Protein AF-A0A972XMT8-F1 (afdb_monomer_lite)

Secondary structure (DSSP, 8-state):
--SGGGTGGGSS---------------PPP----------HHHHHHTT-PPPP-------------------GGG------SS--EEEEE-S--TT----TT---EEEE-HHHHHHHHHHHHHHHHHHHHHHHHHHHHHHHHTT-S-HHHHHHHHHHHHHHHHHHHHHHHHHHTTT---

Structure (mmCIF, N/CA/C/O backbone):
data_AF-A0A972XMT8-F1
#
_entry.id   AF-A0A972XMT8-F1
#
loop_
_atom_site.group_PDB
_atom_site.id
_atom_site.type_symbol
_atom_site.label_atom_id
_atom_site.label_alt_id
_atom_site.label_comp_id
_atom_site.label_asym_id
_atom_site.label_entity_id
_atom_site.label_seq_id
_atom_site.pdbx_PDB_ins_code
_atom_site.Cartn_x
_atom_site.Cartn_y
_atom_site.Cartn_z
_atom_site.occupancy
_atom_site.B_iso_or_equiv
_atom_site.auth_seq_id
_atom_site.auth_comp_id
_atom_site.auth_asym_id
_atom_site.auth_atom_id
_atom_site.pdbx_PDB_model_num
ATOM 1 N N . MET A 1 1 ? -13.188 -39.244 -56.262 1.00 49.91 1 MET A N 1
ATOM 2 C CA . MET A 1 1 ? -12.591 -39.719 -57.527 1.00 49.91 1 MET A CA 1
ATOM 3 C C . MET A 1 1 ? -13.525 -39.393 -58.699 1.00 49.91 1 MET A C 1
ATOM 5 O O . MET A 1 1 ? -14.511 -40.076 -58.923 1.00 49.91 1 MET A O 1
ATOM 9 N N . ASN A 1 2 ? -13.209 -38.304 -59.402 1.00 45.72 2 ASN A N 1
ATOM 10 C CA . ASN A 1 2 ? -13.234 -38.198 -60.868 1.00 45.72 2 ASN A CA 1
ATOM 11 C C . ASN A 1 2 ? -14.572 -38.279 -61.634 1.00 45.72 2 ASN A C 1
ATOM 13 O O . ASN A 1 2 ? -14.682 -39.051 -62.585 1.00 45.72 2 ASN A O 1
ATOM 17 N N . LYS A 1 3 ? -15.550 -37.405 -61.338 1.00 53.16 3 LYS A N 1
ATOM 18 C CA . LYS A 1 3 ? -16.638 -37.140 -62.313 1.00 53.16 3 LYS A CA 1
ATOM 19 C C . LYS A 1 3 ? -17.132 -35.692 -62.414 1.00 53.16 3 LYS A C 1
ATOM 21 O O . LYS A 1 3 ? -17.530 -35.281 -63.497 1.00 53.16 3 LYS A O 1
ATOM 26 N N . HIS A 1 4 ? -17.001 -34.878 -61.366 1.00 48.94 4 HIS A N 1
ATOM 27 C CA . HIS A 1 4 ? -17.422 -33.466 -61.413 1.00 48.94 4 HIS A CA 1
ATOM 28 C C . HIS A 1 4 ? -16.415 -32.524 -62.095 1.00 48.94 4 HIS A C 1
ATOM 30 O O . HIS A 1 4 ? -16.780 -31.427 -62.506 1.00 48.94 4 HIS A O 1
ATOM 36 N N . ILE A 1 5 ? -15.180 -32.985 -62.329 1.00 55.53 5 ILE A N 1
ATOM 37 C CA . ILE A 1 5 ? -14.140 -32.212 -63.029 1.00 55.53 5 ILE A CA 1
ATOM 38 C C . ILE A 1 5 ? -14.416 -32.059 -64.538 1.00 55.53 5 ILE A C 1
ATOM 40 O O . ILE A 1 5 ? -13.838 -31.196 -65.184 1.00 55.53 5 ILE A O 1
ATOM 44 N N . LYS A 1 6 ? -15.346 -32.849 -65.098 1.00 52.38 6 LYS A N 1
ATOM 45 C CA . LYS A 1 6 ? -15.793 -32.728 -66.497 1.00 52.38 6 LYS A CA 1
ATOM 46 C C . LYS A 1 6 ? -16.987 -31.780 -66.687 1.00 52.38 6 LYS A C 1
ATOM 48 O O . LYS A 1 6 ? -17.315 -31.464 -67.821 1.00 52.38 6 LYS A O 1
ATOM 53 N N . ILE A 1 7 ? -17.617 -31.309 -65.606 1.00 57.00 7 ILE A N 1
ATOM 54 C CA . ILE A 1 7 ? -18.831 -30.469 -65.670 1.00 57.00 7 ILE A CA 1
ATOM 55 C C . ILE A 1 7 ? -18.489 -28.971 -65.595 1.00 57.00 7 ILE A C 1
ATOM 57 O O . ILE A 1 7 ? -19.180 -28.152 -66.187 1.00 57.00 7 ILE A O 1
ATOM 61 N N . ILE A 1 8 ? -17.359 -28.608 -64.983 1.00 56.25 8 ILE A N 1
ATOM 62 C CA . ILE A 1 8 ? -16.856 -27.220 -64.958 1.00 56.25 8 ILE A CA 1
ATOM 63 C C . ILE A 1 8 ? -16.224 -26.812 -66.310 1.00 56.25 8 ILE A C 1
ATOM 65 O O . ILE A 1 8 ? -16.099 -25.632 -66.616 1.00 56.25 8 ILE A O 1
ATOM 69 N N . VAL A 1 9 ? -15.913 -27.786 -67.173 1.00 50.12 9 VAL A N 1
ATOM 70 C CA . VAL A 1 9 ? -15.325 -27.583 -68.513 1.00 50.12 9 VAL A CA 1
ATOM 71 C C . VAL A 1 9 ? -16.390 -27.313 -69.596 1.00 50.12 9 VAL A C 1
ATOM 73 O O . VAL A 1 9 ? -16.053 -27.025 -70.739 1.00 50.12 9 VAL A O 1
ATOM 76 N N . TRP A 1 10 ? -17.684 -27.329 -69.256 1.00 48.50 10 TRP A N 1
ATOM 77 C CA . TRP A 1 10 ? -18.779 -27.181 -70.230 1.00 48.50 10 TRP A CA 1
ATOM 78 C C . TRP A 1 10 ? -19.745 -26.022 -69.920 1.00 48.50 10 TRP A C 1
ATOM 80 O O . TRP A 1 10 ? -20.877 -26.018 -70.389 1.00 48.50 10 TRP A O 1
ATOM 90 N N . GLY A 1 11 ? -19.307 -25.045 -69.115 1.00 47.72 11 GLY A N 1
ATOM 91 C CA . GLY A 1 11 ? -20.140 -23.924 -68.652 1.00 47.72 11 GLY A CA 1
ATOM 92 C C . GLY A 1 11 ? -19.621 -22.521 -68.979 1.00 47.72 11 GLY A C 1
ATOM 93 O O . GLY A 1 11 ? -20.213 -21.553 -68.519 1.00 47.72 11 GLY A O 1
ATOM 94 N N . LEU A 1 12 ? -18.528 -22.383 -69.739 1.00 44.94 12 LEU A N 1
ATOM 95 C CA . LEU A 1 12 ? -17.894 -21.076 -69.981 1.00 44.94 12 LEU A CA 1
ATOM 96 C C . LEU A 1 12 ? -17.809 -20.681 -71.463 1.00 44.94 12 LEU A C 1
ATOM 98 O O . LEU A 1 12 ? -16.918 -19.942 -71.874 1.00 44.94 12 LEU A O 1
ATOM 102 N N . ILE A 1 13 ? -18.734 -21.185 -72.274 1.00 47.81 13 ILE A N 1
ATOM 103 C CA . ILE A 1 13 ? -18.952 -20.754 -73.656 1.00 47.81 13 ILE A CA 1
ATOM 104 C C . ILE A 1 13 ? -20.439 -20.427 -73.764 1.00 47.81 13 ILE A C 1
ATOM 106 O O . ILE A 1 13 ? -21.258 -21.220 -73.314 1.00 47.81 13 ILE A O 1
ATOM 110 N N . ILE A 1 14 ? -20.746 -19.287 -74.391 1.00 42.56 14 ILE A N 1
ATOM 111 C CA . ILE A 1 14 ? -22.061 -18.637 -74.569 1.00 42.56 14 ILE A CA 1
ATOM 112 C C . ILE A 1 14 ? -22.276 -17.494 -73.561 1.00 42.56 14 ILE A C 1
ATOM 114 O O . ILE A 1 14 ? -22.935 -17.645 -72.541 1.00 42.56 14 ILE A O 1
ATOM 118 N N . LEU A 1 15 ? -21.728 -16.314 -73.875 1.00 43.19 15 LEU A N 1
ATOM 119 C CA . LEU A 1 15 ? -22.523 -15.159 -74.330 1.00 43.19 15 LEU A CA 1
ATOM 120 C C . LEU A 1 15 ? -21.612 -13.945 -74.531 1.00 43.19 15 LEU A C 1
ATOM 122 O O . LEU A 1 15 ? -21.286 -13.202 -73.609 1.00 43.19 15 LEU A O 1
ATOM 126 N N . ALA A 1 16 ? -21.231 -13.748 -75.790 1.00 40.00 16 ALA A N 1
ATOM 127 C CA . ALA A 1 16 ? -20.871 -12.441 -76.297 1.00 40.00 16 ALA A CA 1
ATOM 128 C C . ALA A 1 16 ? -22.150 -11.593 -76.381 1.00 40.00 16 ALA A C 1
ATOM 130 O O . ALA A 1 16 ? -23.085 -11.970 -77.085 1.00 40.00 16 ALA A O 1
ATOM 131 N N . SER A 1 17 ? -22.179 -10.446 -75.706 1.00 39.38 17 SER A N 1
ATOM 132 C CA . SER A 1 17 ? -23.034 -9.333 -76.112 1.00 39.38 17 SER A CA 1
ATOM 133 C C . SER A 1 17 ? -22.256 -8.035 -75.959 1.00 39.38 17 SER A C 1
ATOM 135 O O . SER A 1 17 ? -21.682 -7.737 -74.915 1.00 39.38 17 SER A O 1
ATOM 137 N N . CYS A 1 18 ? -22.162 -7.342 -77.082 1.00 40.72 18 CYS A N 1
ATOM 138 C CA . CYS A 1 18 ? -21.352 -6.169 -77.332 1.00 40.72 18 CYS A CA 1
ATOM 139 C C . CYS A 1 18 ? -22.072 -4.932 -76.783 1.00 40.72 18 CYS A C 1
ATOM 141 O O . CYS A 1 18 ? -23.233 -4.725 -77.123 1.00 40.72 18 CYS A O 1
ATOM 143 N N . ASP A 1 19 ? -21.379 -4.093 -76.014 1.00 31.34 19 ASP A N 1
ATOM 144 C CA . ASP A 1 19 ? -21.777 -2.699 -75.827 1.00 31.34 19 ASP A CA 1
ATOM 145 C C . ASP A 1 19 ? -20.607 -1.794 -76.219 1.00 31.34 19 ASP A C 1
ATOM 147 O O . ASP A 1 19 ? -19.434 -2.075 -75.955 1.00 31.34 19 ASP A O 1
ATOM 151 N N . SER A 1 20 ? -20.932 -0.768 -76.993 1.00 34.88 20 SER A N 1
ATOM 152 C CA . SER A 1 20 ? -20.004 -0.038 -77.845 1.00 34.88 20 SER A CA 1
ATOM 153 C C . SER A 1 20 ? -19.702 1.335 -77.262 1.00 34.88 20 SER A C 1
ATOM 155 O O . SER A 1 20 ? -20.623 2.121 -77.077 1.00 34.88 20 SER A O 1
ATOM 157 N N . LYS A 1 21 ? -18.402 1.650 -77.135 1.00 33.28 21 LYS A N 1
ATOM 158 C CA . LYS A 1 21 ? -17.712 2.919 -77.492 1.00 33.28 21 LYS A CA 1
ATOM 159 C C . LYS A 1 21 ? -16.656 3.329 -76.455 1.00 33.28 21 LYS A C 1
ATOM 161 O O . LYS A 1 21 ? -16.979 3.890 -75.419 1.00 33.28 21 LYS A O 1
ATOM 166 N N . LYS A 1 22 ? -15.381 3.168 -76.831 1.00 29.83 22 LYS A N 1
ATOM 167 C CA . LYS A 1 22 ? -14.422 4.231 -77.231 1.00 29.83 22 LYS A CA 1
ATOM 168 C C . LYS A 1 22 ? -12.992 3.771 -76.885 1.00 29.83 22 LYS A C 1
ATOM 170 O O . LYS A 1 22 ? -12.645 3.617 -75.723 1.00 29.83 22 LYS A O 1
ATOM 175 N N . LYS A 1 23 ? -12.196 3.504 -77.927 1.00 31.78 23 LYS A N 1
ATOM 176 C CA . LYS A 1 23 ? -10.772 3.137 -77.869 1.00 31.78 23 LYS A CA 1
ATOM 177 C C . LYS A 1 23 ? -9.909 4.398 -77.852 1.00 31.78 23 LYS A C 1
ATOM 179 O O . LYS A 1 23 ? -10.077 5.233 -78.735 1.00 31.78 23 LYS A O 1
ATOM 184 N N . GLU A 1 24 ? -8.929 4.431 -76.9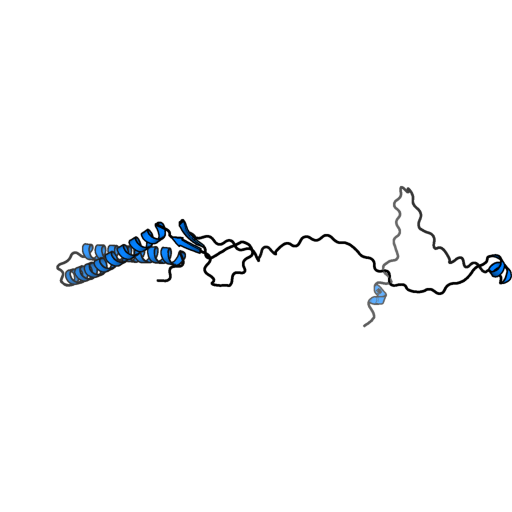58 1.00 31.69 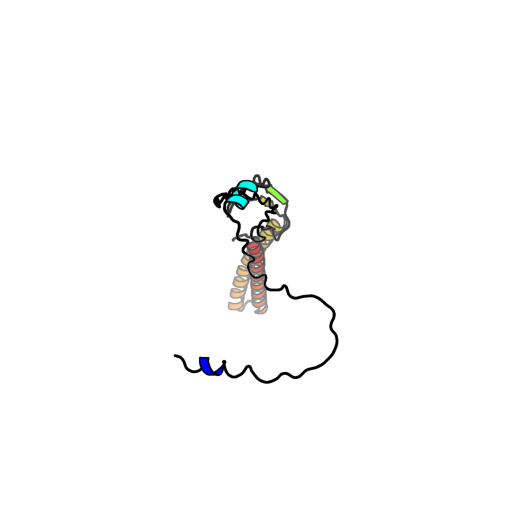24 GLU A N 1
ATOM 185 C CA . GLU A 1 24 ? -7.614 5.035 -77.182 1.00 31.69 24 GLU A CA 1
ATOM 186 C C . GLU A 1 24 ? -6.543 4.048 -76.674 1.00 31.69 24 GLU A C 1
ATOM 188 O O . GLU A 1 24 ? -6.789 3.283 -75.746 1.00 31.69 24 GLU A O 1
ATOM 193 N N . SER A 1 25 ? -5.433 4.011 -77.418 1.00 35.59 25 SER A N 1
ATOM 194 C CA . SER A 1 25 ? -4.208 3.179 -77.398 1.00 35.59 25 SER A CA 1
ATOM 195 C C . SER A 1 25 ? -3.789 2.533 -76.056 1.00 35.59 25 SER A C 1
ATOM 197 O O . SER A 1 25 ? -3.994 3.120 -75.006 1.00 35.59 25 SER A O 1
ATOM 199 N N . ILE A 1 26 ? -3.105 1.380 -75.988 1.00 32.44 26 ILE A N 1
ATOM 200 C CA . ILE A 1 26 ? -1.748 1.100 -76.508 1.00 32.44 26 ILE A CA 1
ATOM 201 C C . ILE A 1 26 ? -1.526 -0.428 -76.628 1.00 32.44 26 ILE A C 1
ATOM 203 O O . ILE A 1 26 ? -2.069 -1.226 -75.869 1.00 32.44 26 ILE A O 1
ATOM 207 N N . ASN A 1 27 ? -0.714 -0.782 -77.625 1.00 35.62 27 ASN A N 1
ATOM 208 C CA . ASN A 1 27 ? -0.305 -2.094 -78.129 1.00 35.62 27 ASN A CA 1
ATOM 209 C C . ASN A 1 27 ? 0.046 -3.181 -77.095 1.00 35.62 27 ASN A C 1
ATOM 211 O O . ASN A 1 27 ? 0.838 -2.969 -76.180 1.00 35.62 27 ASN A O 1
ATOM 215 N N . GLN A 1 28 ? -0.450 -4.394 -77.363 1.00 36.38 28 GLN A N 1
ATOM 216 C CA . GLN A 1 28 ? 0.100 -5.647 -76.845 1.00 36.38 28 GLN A CA 1
ATOM 217 C C . GLN A 1 28 ? 1.532 -5.861 -77.376 1.00 36.38 28 GLN A C 1
ATOM 219 O O . GLN A 1 28 ? 1.769 -5.620 -78.565 1.00 36.38 28 GLN A O 1
ATOM 224 N N . PRO A 1 29 ? 2.476 -6.362 -76.560 1.00 37.56 29 PRO A N 1
ATOM 225 C CA . PRO A 1 29 ? 3.753 -6.836 -77.068 1.00 37.56 29 PRO A CA 1
ATOM 226 C C . PRO A 1 29 ? 3.521 -8.111 -77.885 1.00 37.56 29 PRO A C 1
ATOM 228 O O . PRO A 1 29 ? 3.026 -9.124 -77.386 1.00 37.56 29 PRO A O 1
ATOM 231 N N . ALA A 1 30 ? 3.858 -8.025 -79.169 1.00 38.88 30 ALA A N 1
ATOM 232 C CA . ALA A 1 30 ? 3.909 -9.155 -80.074 1.00 38.88 30 ALA A CA 1
ATOM 233 C C . ALA A 1 30 ? 4.916 -10.194 -79.561 1.00 38.88 30 ALA A C 1
ATOM 235 O O . ALA A 1 30 ? 6.006 -9.859 -79.103 1.00 38.88 30 ALA A O 1
ATOM 236 N N . SER A 1 31 ? 4.532 -11.462 -79.672 1.00 46.00 31 SER A N 1
ATOM 237 C CA . SER A 1 31 ? 5.414 -12.612 -79.518 1.00 46.00 31 SER A CA 1
ATOM 238 C C . SER A 1 31 ? 6.599 -12.478 -80.479 1.00 46.00 31 SER A C 1
ATOM 240 O O . SER A 1 31 ? 6.446 -12.621 -81.693 1.00 46.00 31 SER A O 1
ATOM 242 N N . THR A 1 32 ? 7.782 -12.173 -79.946 1.00 47.03 32 THR A N 1
ATOM 243 C CA . THR A 1 32 ? 9.031 -12.228 -80.705 1.00 47.03 32 THR A CA 1
ATOM 244 C C . THR A 1 32 ? 9.389 -13.698 -80.887 1.00 47.03 32 THR A C 1
ATOM 246 O O . THR A 1 32 ? 9.933 -14.335 -79.986 1.00 47.03 32 THR A O 1
ATOM 249 N N . ALA A 1 33 ? 9.042 -14.258 -82.045 1.00 53.72 33 ALA A N 1
ATOM 250 C CA . ALA A 1 33 ? 9.632 -15.504 -82.510 1.00 53.72 33 ALA A CA 1
ATOM 251 C C . ALA A 1 33 ? 11.160 -15.354 -82.477 1.00 53.72 33 ALA A C 1
ATOM 253 O O . ALA A 1 33 ? 11.689 -14.349 -82.954 1.00 53.72 33 ALA A O 1
ATOM 254 N N . ALA A 1 34 ? 11.856 -16.325 -81.886 1.00 53.44 34 ALA A N 1
ATOM 255 C CA . ALA A 1 34 ? 13.309 -16.329 -81.808 1.00 53.44 34 ALA A CA 1
ATOM 256 C C . ALA A 1 34 ? 13.908 -16.198 -83.221 1.00 53.44 34 ALA A C 1
ATOM 258 O O . ALA A 1 34 ? 13.827 -17.116 -84.037 1.00 53.44 34 ALA A O 1
ATOM 259 N N . GLN A 1 35 ? 14.469 -15.029 -83.529 1.00 64.50 35 GLN A N 1
ATOM 260 C CA . GLN A 1 35 ? 15.217 -14.791 -84.758 1.00 64.50 35 GLN A CA 1
ATOM 261 C C . GLN A 1 35 ? 16.619 -15.376 -84.583 1.00 64.50 35 GLN A C 1
ATOM 263 O O . GLN A 1 35 ? 17.542 -14.698 -84.139 1.00 64.50 35 GLN A O 1
ATOM 268 N N . GLU A 1 36 ? 16.779 -16.657 -84.905 1.00 67.19 36 GLU A N 1
ATOM 269 C CA . GLU A 1 36 ? 18.098 -17.284 -84.973 1.00 67.19 36 GLU A CA 1
ATOM 270 C C . GLU A 1 36 ? 18.819 -16.859 -86.260 1.00 67.19 36 GLU A C 1
ATOM 272 O O . GLU A 1 36 ? 18.401 -17.182 -87.374 1.00 67.19 36 GLU A O 1
ATOM 277 N N . ILE A 1 37 ? 19.926 -16.132 -86.109 1.00 75.50 37 ILE A N 1
ATOM 278 C CA . ILE A 1 37 ? 20.792 -15.720 -87.217 1.00 75.50 37 ILE A CA 1
ATOM 279 C C . ILE A 1 37 ? 21.818 -16.832 -87.465 1.00 75.50 37 ILE A C 1
ATOM 281 O O . ILE A 1 37 ? 22.648 -17.127 -86.606 1.00 75.50 37 ILE A O 1
ATOM 285 N N . LYS A 1 38 ? 21.780 -17.452 -88.651 1.00 73.69 38 LYS A N 1
ATOM 286 C CA . LYS A 1 38 ? 22.749 -18.479 -89.068 1.00 73.69 38 LYS A CA 1
ATOM 287 C C . LYS A 1 38 ? 23.900 -17.829 -89.836 1.00 73.69 38 LYS A C 1
ATOM 289 O O . LYS A 1 38 ? 23.685 -17.256 -90.898 1.00 73.69 38 LYS A O 1
ATOM 294 N N . LEU A 1 39 ? 25.115 -17.936 -89.302 1.00 73.75 39 LEU A N 1
ATOM 295 C CA . LEU A 1 39 ? 26.346 -17.429 -89.917 1.00 73.75 39 LEU A CA 1
ATOM 296 C C . LEU A 1 39 ? 27.164 -18.585 -90.504 1.00 73.75 39 LEU A C 1
ATOM 298 O O . LEU A 1 39 ? 27.248 -19.659 -89.906 1.00 73.75 39 LEU A O 1
ATOM 302 N N . THR A 1 40 ? 27.791 -18.361 -91.660 1.00 77.44 40 THR A N 1
ATOM 303 C CA . THR A 1 40 ? 28.764 -19.305 -92.242 1.00 77.44 40 THR A CA 1
ATOM 304 C C . THR A 1 40 ? 30.135 -19.172 -91.566 1.00 77.44 40 THR A C 1
ATOM 306 O O . THR A 1 40 ? 30.443 -18.142 -90.961 1.00 77.44 40 THR A O 1
ATOM 309 N N . ALA A 1 41 ? 30.973 -20.215 -91.639 1.00 70.69 41 ALA A N 1
ATOM 310 C CA . ALA A 1 41 ? 32.263 -20.263 -90.936 1.00 70.69 41 ALA A CA 1
ATOM 311 C C . ALA A 1 41 ? 33.194 -19.087 -91.300 1.00 70.69 41 ALA A C 1
ATOM 313 O O . ALA A 1 41 ? 33.828 -18.507 -90.420 1.00 70.69 41 ALA A O 1
ATOM 314 N N . GLU A 1 42 ? 33.193 -18.672 -92.569 1.00 70.62 42 GLU A N 1
ATOM 315 C CA . GLU A 1 42 ? 33.978 -17.535 -93.067 1.00 70.62 42 GLU A CA 1
ATOM 316 C C . GLU A 1 42 ? 33.460 -16.189 -92.536 1.00 70.62 42 GLU A C 1
ATOM 318 O O . GLU A 1 42 ? 34.241 -15.309 -92.180 1.00 70.62 42 GLU A O 1
ATOM 323 N N . GLN A 1 43 ? 32.138 -16.037 -92.400 1.00 70.88 43 GLN A N 1
ATOM 324 C CA . GLN A 1 43 ? 31.525 -14.834 -91.826 1.00 70.88 43 GLN A CA 1
ATOM 325 C C . GLN A 1 43 ? 31.796 -14.718 -90.323 1.00 70.88 43 GLN A C 1
ATOM 327 O O . GLN A 1 43 ? 32.040 -13.619 -89.832 1.00 70.88 43 GLN A O 1
ATOM 332 N N . LYS A 1 44 ? 31.815 -15.843 -89.596 1.00 75.62 44 LYS A N 1
ATOM 333 C CA . LYS A 1 44 ? 32.186 -15.876 -88.173 1.00 75.62 44 LYS A CA 1
ATOM 334 C C . LYS A 1 44 ? 33.648 -15.466 -87.961 1.00 75.62 44 LYS A C 1
ATOM 336 O O . LYS A 1 44 ? 33.935 -14.718 -87.027 1.00 75.62 44 LYS A O 1
ATOM 341 N N . GLN A 1 45 ? 34.549 -15.934 -88.828 1.00 72.25 45 GLN A N 1
ATOM 342 C CA . GLN A 1 45 ? 35.979 -15.635 -88.745 1.00 72.25 45 GLN A CA 1
ATOM 343 C C . GLN A 1 45 ? 36.290 -14.181 -89.127 1.00 72.25 45 GLN A C 1
ATOM 345 O O . GLN A 1 45 ? 37.009 -13.510 -88.393 1.00 72.25 45 GLN A O 1
ATOM 350 N N . ASN A 1 46 ? 35.692 -13.661 -90.205 1.00 76.31 46 ASN A N 1
ATOM 351 C CA . ASN A 1 46 ? 35.871 -12.264 -90.622 1.00 76.31 46 ASN A CA 1
ATOM 352 C C . ASN A 1 46 ? 35.263 -11.258 -89.631 1.00 76.31 46 ASN A C 1
ATOM 354 O O . ASN A 1 46 ? 35.776 -10.152 -89.489 1.00 76.31 46 ASN A O 1
ATOM 358 N N . ALA A 1 47 ? 34.189 -11.638 -88.930 1.00 75.94 47 ALA A N 1
ATOM 359 C CA . ALA A 1 47 ? 33.554 -10.802 -87.912 1.00 75.94 47 ALA A CA 1
ATOM 360 C C . ALA A 1 47 ? 34.209 -10.910 -86.518 1.00 75.94 47 ALA A C 1
ATOM 362 O O . ALA A 1 47 ? 33.778 -10.215 -85.600 1.00 75.94 47 ALA A O 1
ATOM 363 N N . GLY A 1 48 ? 35.220 -11.773 -86.333 1.00 76.81 48 GLY A N 1
ATOM 364 C CA . GLY A 1 48 ? 35.955 -11.905 -85.067 1.00 76.81 48 GLY A CA 1
ATOM 365 C C . GLY A 1 48 ? 35.108 -12.389 -83.883 1.00 76.81 48 GLY A C 1
ATOM 366 O O . GLY A 1 48 ? 35.387 -12.032 -82.739 1.00 76.81 48 GLY A O 1
ATOM 367 N N . ILE A 1 49 ? 34.051 -13.168 -84.137 1.00 76.75 49 ILE A N 1
ATOM 368 C CA . ILE A 1 49 ? 33.088 -13.567 -83.102 1.00 76.75 49 ILE A CA 1
ATOM 369 C C . ILE A 1 49 ? 33.651 -14.731 -82.280 1.00 76.75 49 ILE A C 1
ATOM 371 O O . ILE A 1 49 ? 33.639 -15.889 -82.714 1.00 76.75 49 ILE A O 1
ATOM 375 N N . ASN A 1 50 ? 34.079 -14.417 -81.059 1.00 77.19 50 ASN A N 1
ATOM 376 C CA . ASN A 1 50 ? 34.499 -15.388 -80.055 1.00 77.19 50 ASN A CA 1
ATOM 377 C C . ASN A 1 50 ? 33.339 -15.698 -79.101 1.00 77.19 50 ASN A C 1
ATOM 379 O O . ASN A 1 50 ? 32.670 -14.793 -78.607 1.00 77.19 50 ASN A O 1
ATOM 383 N N . LEU A 1 51 ? 33.098 -16.985 -78.852 1.00 78.50 51 LEU A N 1
ATOM 384 C CA . LEU A 1 51 ? 32.112 -17.448 -77.877 1.00 78.50 51 LEU A CA 1
ATOM 385 C C . LEU A 1 51 ? 32.823 -17.630 -76.534 1.00 78.50 51 LEU A C 1
ATOM 387 O O . LEU A 1 51 ? 33.829 -18.333 -76.472 1.00 78.50 51 LEU A O 1
ATOM 391 N N . GLY A 1 52 ? 32.314 -16.987 -75.486 1.00 79.44 52 GLY A N 1
ATOM 392 C CA . GLY A 1 52 ? 32.711 -17.257 -74.104 1.00 79.44 52 GLY A CA 1
ATOM 393 C C . GLY A 1 52 ? 31.737 -18.236 -73.451 1.00 79.44 52 GLY A C 1
ATOM 394 O O . GLY A 1 52 ? 30.553 -18.248 -73.790 1.00 79.44 52 GLY A O 1
ATOM 395 N N . GLU A 1 53 ? 32.224 -19.058 -72.524 1.00 82.44 53 GLU A N 1
ATOM 396 C CA . GLU A 1 53 ? 31.356 -19.884 -71.681 1.00 82.44 53 GLU A CA 1
ATOM 397 C C . GLU A 1 53 ? 30.633 -19.012 -70.644 1.00 82.44 53 GLU A C 1
ATOM 399 O O . GLU A 1 53 ? 31.160 -17.998 -70.182 1.00 82.44 53 GLU A O 1
ATOM 404 N N . ILE A 1 54 ? 29.404 -19.390 -70.286 1.00 81.00 54 ILE A N 1
ATOM 405 C CA . ILE A 1 54 ? 28.627 -18.690 -69.259 1.00 81.00 54 ILE A CA 1
ATOM 406 C C . ILE A 1 54 ? 29.225 -19.059 -67.901 1.00 81.00 54 ILE A C 1
ATOM 408 O O . ILE A 1 54 ? 29.045 -20.180 -67.429 1.00 81.00 54 ILE A O 1
ATOM 412 N N . ILE A 1 55 ? 29.931 -18.118 -67.275 1.00 81.50 55 ILE A N 1
ATOM 413 C CA . ILE A 1 55 ? 30.538 -18.309 -65.955 1.00 81.50 55 ILE A CA 1
ATOM 414 C C . ILE A 1 55 ? 29.695 -17.566 -64.921 1.00 81.50 55 ILE A C 1
ATOM 416 O O . ILE A 1 55 ? 29.468 -16.360 -65.027 1.00 81.50 55 ILE A O 1
ATOM 420 N N . GLN A 1 56 ? 29.219 -18.298 -63.916 1.00 78.62 56 GLN A N 1
ATOM 421 C CA . GLN A 1 56 ? 28.476 -17.733 -62.798 1.00 78.62 56 GLN A CA 1
ATOM 422 C C . GLN A 1 56 ? 29.471 -17.112 -61.809 1.00 78.62 56 GLN A C 1
ATOM 424 O O . GLN A 1 56 ? 30.309 -17.811 -61.244 1.00 78.62 56 GLN A O 1
ATOM 429 N N . HIS A 1 57 ? 29.395 -15.796 -61.624 1.00 81.12 57 HIS A N 1
ATOM 430 C CA . HIS A 1 57 ? 30.218 -15.072 -60.658 1.00 81.12 57 HIS A CA 1
ATOM 431 C C . HIS A 1 57 ? 29.390 -14.707 -59.429 1.00 81.12 57 HIS A C 1
ATOM 433 O O . HIS A 1 57 ? 28.284 -14.180 -59.553 1.00 81.12 57 HIS A O 1
ATOM 439 N N . GLU A 1 58 ? 29.936 -14.953 -58.240 1.00 73.44 58 GLU A N 1
ATOM 440 C CA . GLU A 1 58 ? 29.371 -14.409 -57.009 1.00 73.44 58 GLU A CA 1
ATOM 441 C C . GLU A 1 58 ? 29.658 -12.906 -56.954 1.00 73.44 58 GLU A C 1
ATOM 443 O O . GLU A 1 58 ? 30.795 -12.470 -56.772 1.00 73.44 58 GLU A O 1
ATOM 448 N N . MET A 1 59 ? 28.615 -12.105 -57.155 1.00 74.31 59 MET A N 1
ATOM 449 C CA . MET A 1 59 ? 28.654 -10.666 -56.936 1.00 74.31 59 MET A CA 1
ATOM 450 C C . MET A 1 59 ? 28.096 -10.391 -55.542 1.00 74.31 59 MET A C 1
ATOM 452 O O . MET A 1 59 ? 26.922 -10.634 -55.278 1.00 74.31 59 MET A O 1
ATOM 456 N N . GLY A 1 60 ? 28.942 -9.902 -54.637 1.00 70.25 60 GLY A N 1
ATOM 457 C CA . GLY A 1 60 ? 28.487 -9.414 -53.341 1.00 70.25 60 GLY A CA 1
ATOM 458 C C . GLY A 1 60 ? 27.784 -8.071 -53.516 1.00 70.25 60 GLY A C 1
ATOM 459 O O . GLY A 1 60 ? 28.445 -7.057 -53.726 1.00 70.25 60 GLY A O 1
ATOM 460 N N . GLU A 1 61 ? 26.456 -8.052 -53.448 1.00 73.06 61 GLU A N 1
ATOM 461 C CA . GLU A 1 61 ? 25.682 -6.812 -53.397 1.00 73.06 61 GLU A CA 1
ATOM 462 C C . GLU A 1 61 ? 25.574 -6.363 -51.931 1.00 73.06 61 GLU A C 1
ATOM 464 O O . GLU A 1 61 ? 24.831 -6.934 -51.132 1.00 73.06 61 GLU A O 1
ATOM 469 N N . GLU A 1 62 ? 26.380 -5.375 -51.535 1.00 73.88 62 GLU A N 1
ATOM 470 C CA . GLU A 1 62 ? 26.338 -4.822 -50.179 1.00 73.88 62 GLU A CA 1
ATOM 471 C C . GLU A 1 62 ? 25.191 -3.803 -50.072 1.00 73.88 62 GLU A C 1
ATOM 473 O O . GLU A 1 62 ? 25.336 -2.626 -50.406 1.00 73.88 62 GLU A O 1
ATOM 478 N N . VAL A 1 63 ? 24.027 -4.253 -49.599 1.00 79.56 63 VAL A N 1
ATOM 479 C CA . VAL A 1 63 ? 22.877 -3.374 -49.346 1.00 79.56 63 VAL A CA 1
ATOM 480 C C . VAL A 1 63 ? 23.007 -2.751 -47.956 1.00 79.56 63 VAL A C 1
ATOM 482 O O . VAL A 1 63 ? 22.825 -3.411 -46.933 1.00 79.56 63 VAL A O 1
ATOM 485 N N . LYS A 1 64 ? 23.320 -1.453 -47.907 1.00 81.62 64 LYS A N 1
ATOM 486 C CA . LYS A 1 64 ? 23.414 -0.694 -46.652 1.00 81.62 64 LYS A CA 1
ATOM 487 C C . LYS A 1 64 ? 22.026 -0.258 -46.188 1.00 81.62 64 LYS A C 1
ATOM 489 O O . LYS A 1 64 ? 21.417 0.621 -46.791 1.00 81.62 64 LYS A O 1
ATOM 494 N N . CYS A 1 65 ? 21.560 -0.834 -45.084 1.00 83.31 65 CYS A N 1
ATOM 495 C CA . CYS A 1 65 ? 20.296 -0.471 -44.445 1.00 83.31 65 CYS A CA 1
ATOM 496 C C . CYS A 1 65 ? 20.553 0.296 -43.142 1.00 83.31 65 CYS A C 1
ATOM 498 O O . CYS A 1 65 ? 21.308 -0.162 -42.286 1.00 83.31 65 CYS A O 1
ATOM 500 N N . ALA A 1 66 ? 19.890 1.440 -42.966 1.00 85.06 66 ALA A N 1
ATOM 501 C CA . ALA A 1 66 ? 19.808 2.111 -41.672 1.00 85.06 66 ALA A CA 1
ATOM 502 C C . ALA A 1 66 ? 18.614 1.546 -40.888 1.00 85.06 66 ALA A C 1
ATOM 504 O O . ALA A 1 66 ? 17.504 1.482 -41.414 1.00 85.06 66 ALA A O 1
ATOM 505 N N . GLY A 1 67 ? 18.838 1.137 -39.640 1.00 84.25 67 GLY A N 1
ATOM 506 C CA . GLY A 1 67 ? 17.798 0.651 -38.734 1.00 84.25 67 GLY A CA 1
ATOM 507 C C . GLY A 1 67 ? 17.823 1.415 -37.415 1.00 84.25 67 GLY A C 1
ATOM 508 O O . GLY A 1 67 ? 18.883 1.857 -36.973 1.00 84.25 67 GLY A O 1
ATOM 509 N N . LEU A 1 68 ? 16.657 1.568 -36.789 1.00 83.94 68 LEU A N 1
ATOM 510 C CA . LEU A 1 68 ? 16.526 2.123 -35.446 1.00 83.94 68 LEU A CA 1
ATOM 511 C C . LEU A 1 68 ? 16.280 0.972 -34.469 1.00 83.94 68 LEU A C 1
ATOM 513 O O . LEU A 1 68 ? 15.378 0.161 -34.675 1.00 83.94 68 LEU A O 1
ATOM 517 N N . VAL A 1 69 ? 17.103 0.886 -33.427 1.00 79.00 69 VAL A N 1
ATOM 518 C CA . VAL A 1 69 ? 16.901 -0.069 -32.335 1.00 79.00 69 VAL A CA 1
ATOM 519 C C . VAL A 1 69 ? 16.004 0.608 -31.314 1.00 79.00 69 VAL A C 1
ATOM 521 O O . VAL A 1 69 ? 16.435 1.555 -30.660 1.00 79.00 69 VAL A O 1
ATOM 524 N N . ASP A 1 70 ? 14.770 0.131 -31.197 1.00 76.12 70 ASP A N 1
ATOM 525 C CA . ASP A 1 70 ? 13.865 0.542 -30.129 1.00 76.12 70 ASP A CA 1
ATOM 526 C C . ASP A 1 70 ? 13.669 -0.605 -29.139 1.00 76.12 70 ASP A C 1
ATOM 528 O O . ASP A 1 70 ? 13.687 -1.788 -29.499 1.00 76.12 70 ASP A O 1
ATOM 532 N N . VAL A 1 71 ? 13.516 -0.252 -27.870 1.00 73.31 71 VAL A N 1
ATOM 533 C CA . VAL A 1 71 ? 13.252 -1.216 -26.808 1.00 73.31 71 VAL A CA 1
ATOM 534 C C . VAL A 1 71 ? 11.745 -1.479 -26.797 1.00 73.31 71 VAL A C 1
ATOM 536 O O . VAL A 1 71 ? 10.971 -0.524 -26.749 1.00 73.31 71 VAL A O 1
ATOM 539 N N . PRO A 1 72 ? 11.282 -2.744 -26.805 1.00 73.88 72 PRO A N 1
ATOM 540 C CA . PRO A 1 72 ? 9.858 -3.028 -26.706 1.00 73.88 72 PRO A CA 1
ATOM 541 C C . PRO A 1 72 ? 9.250 -2.331 -25.475 1.00 73.88 72 PRO A C 1
ATOM 543 O O . PRO A 1 72 ? 9.839 -2.397 -24.393 1.00 73.88 72 PRO A O 1
ATOM 546 N N . PRO A 1 73 ? 8.056 -1.721 -25.576 1.00 67.75 73 PRO A N 1
ATOM 547 C CA . PRO A 1 73 ? 7.451 -0.944 -24.486 1.00 67.75 73 PRO A CA 1
ATOM 548 C C . PRO A 1 73 ? 7.225 -1.754 -23.198 1.00 67.75 73 PRO A C 1
ATOM 550 O O . PRO A 1 73 ? 7.123 -1.190 -22.115 1.00 67.75 73 PRO A O 1
ATOM 553 N N . VAL A 1 74 ? 7.210 -3.088 -23.292 1.00 66.00 74 VAL A N 1
ATOM 554 C CA . VAL A 1 74 ? 7.094 -4.017 -22.153 1.00 66.00 74 VAL A CA 1
ATOM 555 C C . VAL A 1 74 ? 8.342 -4.012 -21.255 1.00 66.00 74 VAL A C 1
ATOM 557 O O . VAL A 1 74 ? 8.286 -4.454 -20.112 1.00 66.00 74 VAL A O 1
ATOM 560 N N . SER A 1 75 ? 9.483 -3.521 -21.742 1.00 69.00 75 SER A N 1
ATOM 561 C CA . SER A 1 75 ? 10.745 -3.496 -20.991 1.00 69.00 75 SER A CA 1
ATOM 562 C C . SER A 1 75 ? 10.989 -2.185 -20.232 1.00 69.00 75 SER A C 1
ATOM 564 O O . SER A 1 75 ? 12.064 -2.013 -19.659 1.00 69.00 75 SER A O 1
ATOM 566 N N . VAL A 1 76 ? 10.006 -1.276 -20.190 1.00 71.12 76 VAL A N 1
ATOM 567 C CA . VAL A 1 76 ? 10.060 -0.027 -19.415 1.00 71.12 76 VAL A CA 1
ATOM 568 C C . VAL A 1 76 ? 9.033 -0.083 -18.284 1.00 71.12 76 VAL A C 1
ATOM 570 O O . VAL A 1 76 ? 7.847 -0.294 -18.519 1.00 71.12 76 VAL A O 1
ATOM 573 N N . ALA A 1 77 ? 9.483 0.135 -17.048 1.00 71.75 77 ALA A N 1
ATOM 574 C CA . ALA A 1 77 ? 8.623 0.235 -15.872 1.00 71.75 77 ALA A CA 1
ATOM 575 C C . ALA A 1 77 ? 8.943 1.521 -15.104 1.00 71.75 77 ALA A C 1
ATOM 577 O O . ALA A 1 77 ? 10.109 1.827 -14.859 1.00 71.75 77 ALA A O 1
ATOM 578 N N . SER A 1 78 ? 7.904 2.263 -14.718 1.00 76.44 78 SER A N 1
ATOM 579 C CA . SER A 1 78 ? 8.024 3.428 -13.840 1.00 76.44 78 SER A CA 1
ATOM 580 C C . SER A 1 78 ? 7.605 3.030 -12.430 1.00 76.44 78 SER A C 1
ATOM 582 O O . SER A 1 78 ? 6.531 2.459 -12.243 1.00 76.44 78 SER A O 1
ATOM 584 N N . VAL A 1 79 ? 8.464 3.292 -11.447 1.00 79.25 79 VAL A N 1
ATOM 585 C CA . VAL A 1 79 ? 8.215 2.960 -10.040 1.00 79.25 79 VAL A CA 1
ATOM 586 C C . VAL A 1 79 ? 7.864 4.246 -9.304 1.00 79.25 79 VAL A C 1
ATOM 588 O O . VAL A 1 79 ? 8.674 5.168 -9.242 1.00 79.25 79 VAL A O 1
ATOM 591 N N . SER A 1 80 ? 6.664 4.299 -8.734 1.00 80.00 80 SER A N 1
ATOM 592 C CA . SER A 1 80 ? 6.177 5.425 -7.936 1.00 80.00 80 SER A CA 1
ATOM 593 C C . SER A 1 80 ? 5.620 4.933 -6.608 1.00 80.00 80 SER A C 1
ATOM 595 O O . SER A 1 80 ? 5.005 3.869 -6.551 1.00 80.00 80 SER A O 1
ATOM 597 N N . LEU A 1 81 ? 5.792 5.727 -5.555 1.00 81.00 81 LEU A N 1
ATOM 598 C CA . LEU A 1 81 ? 5.142 5.475 -4.274 1.00 81.00 81 LEU A CA 1
ATOM 599 C C . LEU A 1 81 ? 3.767 6.159 -4.214 1.00 81.00 81 LEU A C 1
ATOM 601 O O . LEU A 1 81 ? 3.612 7.244 -4.776 1.00 81.00 81 LEU A O 1
ATOM 605 N N . PRO A 1 82 ? 2.791 5.578 -3.491 1.00 83.06 82 PRO A N 1
ATOM 606 C CA . PRO A 1 82 ? 1.480 6.194 -3.280 1.00 83.06 82 PRO A CA 1
ATOM 607 C C . PRO A 1 82 ? 1.512 7.376 -2.295 1.00 83.06 82 PRO A C 1
ATOM 609 O O . PRO A 1 82 ? 0.505 8.058 -2.130 1.00 83.06 82 PRO A O 1
ATOM 612 N N . ILE A 1 83 ? 2.647 7.614 -1.627 1.00 84.19 83 ILE A N 1
ATOM 613 C CA . ILE A 1 83 ? 2.830 8.667 -0.623 1.00 84.19 83 ILE A CA 1
ATOM 614 C C . ILE A 1 83 ? 3.984 9.595 -0.996 1.00 84.19 83 ILE A C 1
ATOM 616 O O . ILE A 1 83 ? 4.973 9.172 -1.600 1.00 84.19 83 ILE A O 1
ATOM 620 N N . ALA A 1 84 ? 3.873 10.860 -0.592 1.00 84.38 84 ALA A N 1
ATOM 621 C CA . ALA A 1 84 ? 4.948 11.829 -0.737 1.00 84.38 84 ALA A CA 1
ATOM 622 C C . ALA A 1 84 ? 6.041 11.577 0.311 1.00 84.38 84 ALA A C 1
ATOM 624 O O . ALA A 1 84 ? 5.761 11.242 1.462 1.00 84.38 84 ALA A O 1
ATOM 625 N N . GLY A 1 85 ? 7.302 11.756 -0.069 1.00 85.06 85 GLY A N 1
ATOM 626 C CA . GLY A 1 85 ? 8.432 11.580 0.834 1.00 85.06 85 GLY A CA 1
ATOM 627 C C . GLY A 1 85 ? 9.734 12.085 0.231 1.00 85.06 85 GLY A C 1
ATOM 628 O O . GLY A 1 85 ? 9.829 12.342 -0.968 1.00 85.06 85 GLY A O 1
ATOM 629 N N . TYR A 1 86 ? 10.745 12.216 1.080 1.00 85.38 86 TYR A N 1
ATOM 630 C CA . TYR A 1 86 ? 12.092 12.606 0.689 1.00 85.38 86 TYR A CA 1
ATOM 631 C C . TYR A 1 86 ? 12.960 11.368 0.474 1.00 85.38 86 TYR A C 1
ATOM 633 O O . TYR A 1 86 ? 12.963 10.446 1.294 1.00 85.38 86 TYR A O 1
ATOM 641 N N . VAL A 1 87 ? 13.737 11.357 -0.610 1.00 85.44 87 VAL A N 1
ATOM 642 C CA . VAL A 1 87 ? 14.729 10.306 -0.862 1.00 85.44 87 VAL A CA 1
ATOM 643 C C . VAL A 1 87 ? 15.876 10.477 0.132 1.00 85.44 87 VAL A C 1
ATOM 645 O O . VAL A 1 87 ? 16.635 11.439 0.058 1.00 85.44 87 VAL A O 1
ATOM 648 N N . LYS A 1 88 ? 15.991 9.548 1.084 1.00 83.88 88 LYS A N 1
ATOM 649 C CA . LYS A 1 88 ? 17.055 9.541 2.097 1.00 83.88 88 LYS A CA 1
ATOM 650 C C . LYS A 1 88 ? 18.383 9.112 1.485 1.00 83.88 88 LYS A C 1
ATOM 652 O O . LYS A 1 88 ? 19.434 9.657 1.811 1.00 83.88 88 LYS A O 1
ATOM 657 N N . SER A 1 89 ? 18.350 8.082 0.648 1.00 79.88 89 SER A N 1
ATOM 658 C CA . SER A 1 89 ? 19.546 7.519 0.028 1.00 79.88 89 SER A CA 1
ATOM 659 C C . SER A 1 89 ? 19.180 6.824 -1.271 1.00 79.88 89 SER A C 1
ATOM 661 O O . SER A 1 89 ? 18.154 6.150 -1.353 1.00 79.88 89 SER A O 1
ATOM 663 N N . THR A 1 90 ? 20.058 6.963 -2.255 1.00 79.81 90 THR A N 1
ATOM 664 C CA . THR A 1 90 ? 19.982 6.272 -3.540 1.00 79.81 90 THR A CA 1
ATOM 665 C C . THR A 1 90 ? 21.186 5.344 -3.619 1.00 79.81 90 THR A C 1
ATOM 667 O O . THR A 1 90 ? 22.318 5.801 -3.460 1.00 79.81 90 THR A O 1
ATOM 670 N N . PHE A 1 91 ? 20.969 4.049 -3.840 1.00 70.94 91 PHE A N 1
ATOM 671 C CA . PHE A 1 91 ? 22.062 3.085 -3.980 1.00 70.94 91 PHE A CA 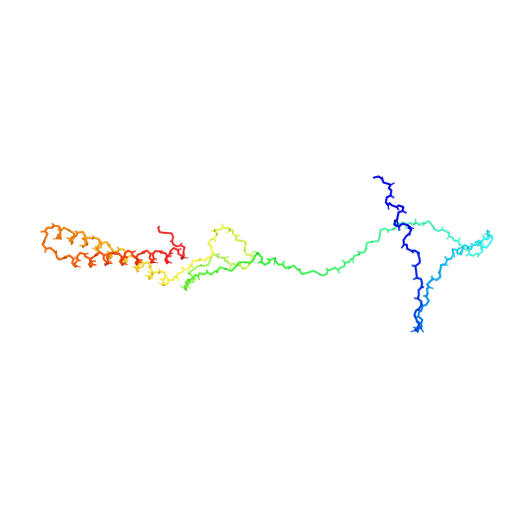1
ATOM 672 C C . PHE A 1 91 ? 22.638 3.155 -5.399 1.00 70.94 91 PHE A C 1
ATOM 674 O O . PHE A 1 91 ? 22.177 2.444 -6.283 1.00 70.94 91 PHE A O 1
ATOM 681 N N . GLU A 1 92 ? 23.605 4.053 -5.622 1.00 66.88 92 GLU A N 1
ATOM 682 C CA . GLU A 1 92 ? 24.447 4.141 -6.836 1.00 66.88 92 GLU A CA 1
ATOM 683 C C . GLU A 1 92 ? 23.713 3.906 -8.174 1.00 66.88 92 GLU A C 1
ATOM 685 O O . GLU A 1 92 ? 24.214 3.242 -9.089 1.00 66.88 92 GLU A O 1
ATOM 690 N N . LEU A 1 93 ? 22.506 4.460 -8.311 1.00 67.38 93 LEU A N 1
ATOM 691 C CA . LEU A 1 93 ? 21.730 4.351 -9.541 1.00 67.38 93 LEU A CA 1
ATOM 692 C C . LEU A 1 93 ? 22.226 5.360 -10.560 1.00 67.38 93 LEU A C 1
ATOM 694 O O . LEU A 1 93 ? 21.716 6.472 -10.674 1.00 67.38 93 LEU A O 1
ATOM 698 N N . LEU A 1 94 ? 23.238 4.943 -11.309 1.00 76.44 94 LEU A N 1
ATOM 699 C CA . LEU A 1 94 ? 23.611 5.608 -12.545 1.00 76.44 94 LEU A CA 1
ATOM 700 C C . LEU A 1 94 ? 22.797 5.010 -13.704 1.00 76.44 94 LEU A C 1
ATOM 702 O O . LEU A 1 94 ? 22.615 3.787 -13.753 1.00 76.44 94 LEU A O 1
ATOM 706 N N . PRO A 1 95 ? 22.344 5.836 -14.665 1.00 76.12 95 PRO A N 1
ATOM 707 C CA . PRO A 1 95 ? 21.731 5.340 -15.891 1.00 76.12 95 PRO A CA 1
ATOM 708 C C . PRO A 1 95 ? 22.615 4.282 -16.568 1.00 76.12 95 PRO A C 1
ATOM 710 O O . PRO A 1 95 ? 23.821 4.472 -16.716 1.00 76.12 95 PRO A O 1
ATOM 713 N N . GLY A 1 96 ? 22.020 3.149 -16.952 1.00 76.38 96 GLY A N 1
ATOM 714 C CA . GLY A 1 96 ? 22.729 2.027 -17.584 1.00 76.38 96 GLY A CA 1
ATOM 715 C C . GLY A 1 96 ? 23.310 0.983 -16.620 1.00 76.38 96 GLY A C 1
ATOM 716 O O . GLY A 1 96 ? 23.830 -0.037 -17.073 1.00 76.38 96 GLY A O 1
ATOM 717 N N . LYS A 1 97 ? 23.204 1.172 -15.298 1.00 81.94 97 LYS A N 1
ATOM 718 C CA . LYS A 1 97 ? 23.548 0.126 -14.322 1.00 81.94 97 LYS A CA 1
ATOM 719 C C . LYS A 1 97 ? 22.526 -1.013 -14.370 1.00 81.94 97 LYS A C 1
ATOM 721 O O . LYS A 1 97 ? 21.318 -0.786 -14.351 1.00 81.94 97 LYS A O 1
ATOM 726 N N . LYS A 1 98 ? 23.015 -2.256 -14.401 1.00 83.19 98 LYS A N 1
ATOM 727 C CA . LYS A 1 98 ? 22.169 -3.454 -14.330 1.00 83.19 98 LYS A CA 1
ATOM 728 C C . LYS A 1 98 ? 21.571 -3.577 -12.927 1.00 83.19 98 LYS A C 1
ATOM 730 O O . LYS A 1 98 ? 22.314 -3.570 -11.950 1.00 83.19 98 LYS A O 1
ATOM 735 N N . VAL A 1 99 ? 20.253 -3.742 -12.850 1.00 85.19 99 VAL A N 1
ATOM 736 C CA . VAL A 1 99 ? 19.526 -4.029 -11.606 1.00 85.19 99 VAL A CA 1
ATOM 737 C C . VAL A 1 99 ? 18.990 -5.459 -11.619 1.00 85.19 99 VAL A C 1
ATOM 739 O O . VAL A 1 99 ? 18.702 -6.010 -12.682 1.00 85.19 99 VAL A O 1
ATOM 742 N N . SER A 1 100 ? 18.881 -6.077 -10.444 1.00 86.69 100 SER A N 1
ATOM 743 C CA . SER A 1 100 ? 18.301 -7.420 -10.279 1.00 86.69 100 SER A CA 1
ATOM 744 C C . SER A 1 100 ? 16.960 -7.359 -9.545 1.00 86.69 100 SER A C 1
ATOM 746 O O . SER A 1 100 ? 16.698 -6.427 -8.784 1.00 86.69 100 SER A O 1
ATOM 748 N N . LYS A 1 101 ? 16.094 -8.361 -9.750 1.00 84.56 101 LYS A N 1
ATOM 749 C CA . LYS A 1 101 ? 14.810 -8.455 -9.037 1.00 84.56 101 LYS A CA 1
ATOM 750 C C . LYS A 1 101 ? 15.056 -8.483 -7.521 1.00 84.56 101 LYS A C 1
ATOM 752 O O . LYS A 1 101 ? 15.815 -9.320 -7.046 1.00 84.56 101 LYS A O 1
ATOM 757 N N . GLY A 1 102 ? 14.397 -7.586 -6.787 1.00 84.31 102 GLY A N 1
ATOM 758 C CA . GLY A 1 102 ? 14.526 -7.461 -5.329 1.00 84.31 102 GLY A CA 1
ATOM 759 C C . GLY A 1 102 ? 15.661 -6.546 -4.853 1.00 84.31 102 GLY A C 1
ATOM 760 O O . GLY A 1 102 ? 15.842 -6.387 -3.651 1.00 84.31 102 GLY A O 1
ATOM 761 N N . GLN A 1 103 ? 16.416 -5.924 -5.761 1.00 85.25 103 GLN A N 1
ATOM 762 C CA . GLN A 1 103 ? 17.429 -4.940 -5.389 1.00 85.25 103 GLN A CA 1
ATOM 763 C C . GLN A 1 103 ? 16.776 -3.641 -4.895 1.00 85.25 103 GLN A C 1
ATOM 765 O O . GLN A 1 103 ? 15.914 -3.073 -5.567 1.00 85.25 103 GLN A O 1
ATOM 770 N N . VAL A 1 104 ? 17.222 -3.147 -3.738 1.00 85.69 104 VAL A N 1
ATOM 771 C CA . VAL A 1 104 ? 16.799 -1.848 -3.201 1.00 85.69 104 VAL A CA 1
ATOM 772 C C . VAL A 1 104 ? 17.380 -0.736 -4.070 1.00 85.69 104 VAL A C 1
ATOM 774 O O . VAL A 1 104 ? 18.594 -0.662 -4.253 1.00 85.69 104 VAL A O 1
ATOM 777 N N . LEU A 1 105 ? 16.513 0.129 -4.600 1.00 85.50 105 LEU A N 1
ATOM 778 C CA . LEU A 1 105 ? 16.929 1.256 -5.438 1.00 85.50 105 LEU A CA 1
ATOM 779 C C . LEU A 1 105 ? 17.124 2.523 -4.586 1.00 85.50 105 LEU A C 1
ATOM 781 O O . LEU A 1 105 ? 18.181 3.151 -4.582 1.00 85.50 105 LEU A O 1
ATOM 785 N N . ALA A 1 106 ? 16.111 2.876 -3.802 1.00 84.75 106 ALA A N 1
ATOM 786 C CA . ALA A 1 106 ? 16.141 4.054 -2.952 1.00 84.75 106 ALA A CA 1
ATOM 787 C C . ALA A 1 106 ? 15.441 3.784 -1.622 1.00 84.75 106 ALA A C 1
ATOM 789 O O . ALA A 1 106 ? 14.486 3.012 -1.554 1.00 84.75 106 ALA A O 1
ATOM 790 N N . THR A 1 107 ? 15.901 4.468 -0.580 1.00 86.62 107 THR A N 1
ATOM 791 C CA . THR A 1 107 ? 15.221 4.529 0.714 1.00 86.62 107 THR A CA 1
ATOM 792 C C . THR A 1 107 ? 14.530 5.875 0.826 1.00 86.62 107 THR A C 1
ATOM 794 O O . THR A 1 107 ? 15.163 6.916 0.636 1.00 86.62 107 THR A O 1
ATOM 797 N N . ILE A 1 108 ? 13.240 5.864 1.146 1.00 86.19 108 ILE A N 1
ATOM 798 C CA . ILE A 1 108 ? 12.409 7.067 1.209 1.00 86.19 108 ILE A CA 1
ATOM 799 C C . ILE A 1 108 ? 11.907 7.249 2.638 1.00 86.19 108 ILE A C 1
ATOM 801 O O . ILE A 1 108 ? 11.463 6.300 3.275 1.00 86.19 108 ILE A O 1
ATOM 805 N N . ASN A 1 109 ? 11.986 8.484 3.127 1.00 86.00 109 ASN A N 1
ATOM 806 C CA . ASN A 1 109 ? 11.425 8.896 4.404 1.00 86.00 109 ASN A CA 1
ATOM 807 C C . ASN A 1 109 ? 10.198 9.774 4.146 1.00 86.00 109 ASN A C 1
ATOM 809 O O . ASN A 1 109 ? 10.300 10.800 3.473 1.00 86.00 109 ASN A O 1
ATOM 813 N N . SER A 1 110 ? 9.054 9.407 4.716 1.00 89.00 110 SER A N 1
ATOM 814 C CA . SER A 1 110 ? 7.816 10.184 4.632 1.00 89.00 110 SER A CA 1
ATOM 815 C C . SER A 1 110 ? 7.301 10.511 6.030 1.00 89.00 110 SER A C 1
ATOM 817 O O . SER A 1 110 ? 7.253 9.633 6.891 1.00 89.00 110 SER A O 1
ATOM 819 N N . LEU A 1 111 ? 6.907 11.768 6.251 1.00 89.75 111 LEU A N 1
ATOM 820 C CA . LEU A 1 111 ? 6.235 12.176 7.4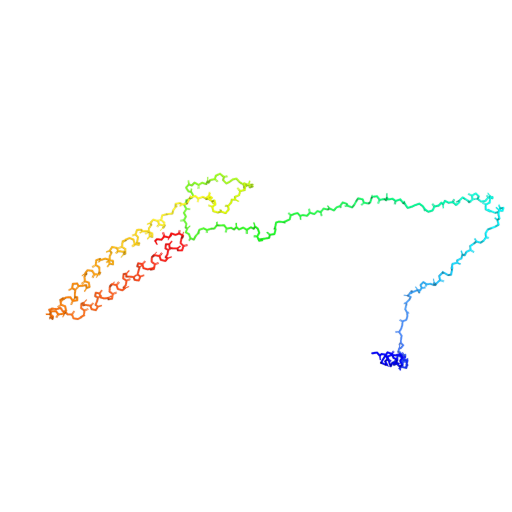89 1.00 89.75 111 LEU A CA 1
ATOM 821 C C . LEU A 1 111 ? 4.830 11.570 7.577 1.00 89.75 111 LEU A C 1
ATOM 823 O O . LEU A 1 111 ? 4.416 11.158 8.657 1.00 89.75 111 LEU A O 1
ATOM 827 N N . ASP A 1 112 ? 4.143 11.431 6.441 1.00 89.44 112 ASP A N 1
ATOM 828 C CA . ASP A 1 112 ? 2.805 10.838 6.372 1.00 89.44 112 ASP A CA 1
ATOM 829 C C . ASP A 1 112 ? 2.826 9.376 6.824 1.00 89.44 112 ASP A C 1
ATOM 831 O O . ASP A 1 112 ? 1.916 8.919 7.512 1.00 89.44 112 AS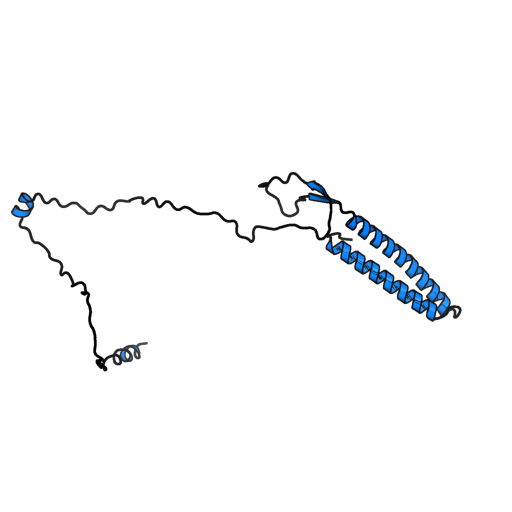P A O 1
ATOM 835 N N . TYR A 1 113 ? 3.889 8.641 6.484 1.00 89.56 113 TYR A N 1
ATOM 836 C CA . TYR A 1 113 ? 4.075 7.266 6.945 1.00 89.56 113 TYR A CA 1
ATOM 837 C C . TYR A 1 113 ? 4.207 7.180 8.471 1.00 89.56 113 TYR A C 1
ATOM 839 O O . TYR A 1 113 ? 3.524 6.375 9.102 1.00 89.56 113 TYR A O 1
ATOM 847 N N . ILE A 1 114 ? 5.022 8.051 9.073 1.00 90.19 114 ILE A N 1
ATOM 848 C CA . ILE A 1 114 ? 5.193 8.114 10.533 1.00 90.19 114 ILE A CA 1
ATOM 849 C C . ILE A 1 114 ? 3.862 8.464 11.210 1.00 90.19 114 ILE A C 1
ATOM 851 O O . ILE A 1 114 ? 3.484 7.839 12.201 1.00 90.19 114 ILE A O 1
ATOM 855 N N . GLN A 1 115 ? 3.122 9.422 10.650 1.00 92.38 115 GLN A N 1
ATOM 856 C CA . GLN A 1 115 ? 1.814 9.822 11.158 1.00 92.38 115 GLN A CA 1
ATOM 857 C C . GLN A 1 115 ? 0.810 8.659 11.115 1.00 92.38 115 GLN A C 1
ATOM 859 O O . GLN A 1 115 ? 0.125 8.403 12.102 1.00 92.38 115 GLN A O 1
ATOM 864 N N . MET A 1 116 ? 0.764 7.901 10.016 1.00 91.75 116 MET A N 1
ATOM 865 C CA . MET A 1 116 ? -0.107 6.726 9.901 1.00 91.75 116 MET A CA 1
ATOM 866 C C . MET A 1 116 ? 0.248 5.628 10.912 1.00 91.75 116 MET A C 1
ATOM 868 O O . MET A 1 116 ? -0.651 5.031 11.504 1.00 91.75 116 MET A O 1
ATOM 872 N N . GLN A 1 117 ? 1.540 5.381 11.153 1.00 92.06 117 GLN A N 1
ATOM 873 C CA . GLN A 1 117 ? 1.983 4.447 12.193 1.00 92.06 117 GLN A CA 1
ATOM 874 C C . GLN A 1 117 ? 1.542 4.907 13.586 1.00 92.06 117 GLN A C 1
ATOM 876 O O . GLN A 1 117 ? 1.035 4.108 14.374 1.00 92.06 117 GLN A O 1
ATOM 881 N N . GLN A 1 118 ? 1.699 6.197 13.885 1.00 94.62 118 GLN A N 1
ATOM 882 C CA . GLN A 1 118 ? 1.263 6.771 15.152 1.00 94.62 118 GLN A CA 1
ATOM 883 C C . GLN A 1 118 ? -0.252 6.621 15.343 1.00 94.62 118 GLN A C 1
ATOM 885 O O . GLN A 1 118 ? -0.687 6.143 16.389 1.00 94.62 118 GLN A O 1
ATOM 890 N N . GLU A 1 119 ? -1.051 6.990 14.341 1.00 95.69 119 GLU A N 1
ATOM 891 C CA . GLU A 1 119 ? -2.513 6.869 14.373 1.00 95.69 119 GLU A CA 1
ATOM 892 C C . GLU A 1 119 ? -2.960 5.421 14.582 1.00 95.69 119 GLU A C 1
ATOM 894 O O . GLU A 1 119 ? -3.848 5.160 15.396 1.00 95.69 119 GLU A O 1
ATOM 899 N N . TYR A 1 120 ? -2.317 4.467 13.902 1.00 95.81 120 TYR A N 1
ATOM 900 C CA . TYR A 1 120 ? -2.598 3.045 14.079 1.00 95.81 120 TYR A CA 1
ATOM 901 C C . TYR A 1 120 ? -2.331 2.592 15.520 1.00 95.81 120 TYR A C 1
ATOM 903 O O . TYR A 1 120 ? -3.207 2.010 16.161 1.00 95.81 120 TYR A O 1
ATOM 911 N N . LEU A 1 121 ? -1.155 2.908 16.072 1.00 95.50 121 LEU A N 1
ATOM 912 C CA . LEU A 1 121 ? -0.789 2.525 17.441 1.00 95.50 121 LEU A CA 1
ATOM 913 C C . LEU A 1 121 ? -1.695 3.180 18.497 1.00 95.50 121 LEU A C 1
ATOM 915 O O . LEU A 1 121 ? -2.052 2.549 19.499 1.00 95.50 121 LEU A O 1
ATOM 919 N N . GLN A 1 122 ? -2.113 4.426 18.264 1.00 97.00 122 GLN A N 1
ATOM 920 C CA . GLN A 1 122 ? -3.090 5.116 19.106 1.00 97.00 122 GLN A CA 1
ATOM 921 C C . GLN A 1 122 ? -4.460 4.428 19.056 1.00 97.00 122 GLN A C 1
ATOM 923 O O . GLN A 1 122 ? -5.046 4.165 20.108 1.00 97.00 122 GLN A O 1
ATOM 928 N N . ALA A 1 123 ? -4.946 4.073 17.864 1.00 96.69 123 ALA A N 1
ATOM 929 C CA . ALA A 1 123 ? -6.214 3.368 17.691 1.00 96.69 123 ALA A CA 1
ATOM 930 C C . ALA A 1 123 ? -6.197 1.970 18.334 1.00 96.69 123 ALA A C 1
ATOM 932 O O . ALA A 1 123 ? -7.167 1.583 18.985 1.00 96.69 123 ALA A O 1
ATOM 933 N N . VAL A 1 124 ? -5.084 1.232 18.227 1.00 96.56 124 VAL A N 1
ATOM 934 C CA . VAL A 1 124 ? -4.901 -0.073 18.892 1.00 96.56 124 VAL A CA 1
ATOM 935 C C . VAL A 1 124 ? -4.972 0.076 20.412 1.00 96.56 124 VAL A C 1
ATOM 937 O O . VAL A 1 124 ? -5.660 -0.696 21.084 1.00 96.56 124 VAL A O 1
ATOM 940 N N . SER A 1 125 ? -4.315 1.099 20.959 1.00 97.25 125 SER A N 1
ATOM 941 C CA . SER A 1 125 ? -4.336 1.383 22.398 1.00 97.25 125 SER A CA 1
ATOM 942 C C . SER A 1 125 ? -5.745 1.747 22.883 1.00 97.25 125 SER A C 1
ATOM 944 O O . SER A 1 125 ? -6.216 1.223 23.895 1.00 97.25 125 SER A O 1
ATOM 946 N N . ALA A 1 126 ? -6.456 2.592 22.129 1.00 96.88 126 ALA A N 1
ATOM 947 C CA . ALA A 1 126 ? -7.838 2.965 22.419 1.00 96.88 126 ALA A CA 1
ATOM 948 C C . ALA A 1 126 ? -8.795 1.762 22.341 1.00 96.88 126 ALA A C 1
ATOM 950 O O . ALA A 1 126 ? -9.656 1.602 23.207 1.00 96.88 126 ALA A O 1
ATOM 951 N N . LEU A 1 127 ? -8.617 0.877 21.354 1.00 97.69 127 LEU A N 1
ATOM 952 C CA . LEU A 1 127 ? -9.380 -0.366 21.238 1.00 97.69 127 LEU A CA 1
ATOM 953 C C . LEU A 1 127 ? -9.146 -1.285 22.446 1.00 97.69 127 LEU A C 1
ATOM 955 O O . LEU A 1 127 ? -10.098 -1.862 22.970 1.00 97.69 127 LEU A O 1
ATOM 959 N N . GLY A 1 128 ? -7.901 -1.387 22.922 1.00 96.88 128 GLY A N 1
ATOM 960 C CA . GLY A 1 128 ? -7.561 -2.122 24.141 1.00 96.88 128 GLY A CA 1
ATOM 961 C C . GLY A 1 128 ? -8.346 -1.624 25.358 1.00 96.88 128 GLY A C 1
ATOM 962 O O . GLY A 1 128 ? -8.968 -2.423 26.059 1.00 96.88 128 GLY A O 1
ATOM 963 N N . LEU A 1 129 ? -8.397 -0.304 25.560 1.00 96.94 129 LEU A N 1
ATOM 964 C CA . LEU A 1 129 ? -9.183 0.313 26.632 1.00 96.94 129 LEU A CA 1
ATOM 965 C C . LEU A 1 129 ? -10.692 0.063 26.466 1.00 96.94 129 LEU A C 1
ATOM 967 O O . LEU A 1 129 ? -11.372 -0.293 27.427 1.00 96.94 129 LEU A O 1
ATOM 971 N N . SER A 1 130 ? -11.213 0.206 25.246 1.00 97.19 130 SER A N 1
ATOM 972 C CA . SER A 1 130 ? -12.631 -0.011 24.941 1.00 97.19 130 SER A CA 1
ATOM 973 C C . SER A 1 130 ? -13.074 -1.457 25.191 1.00 97.19 130 SER A C 1
ATOM 975 O O . SER A 1 130 ? -14.160 -1.684 25.724 1.00 97.19 130 SER A O 1
ATOM 977 N N . ASN A 1 131 ? -12.216 -2.442 24.906 1.00 96.81 131 ASN A N 1
ATOM 978 C CA . ASN A 1 131 ? -12.490 -3.848 25.215 1.00 96.81 131 ASN A CA 1
ATOM 979 C C . ASN A 1 131 ? -12.641 -4.088 26.727 1.00 96.81 131 ASN A C 1
ATOM 981 O O . ASN A 1 131 ? -13.547 -4.810 27.151 1.00 96.81 131 ASN A O 1
ATOM 985 N N . VAL A 1 132 ? -11.781 -3.468 27.544 1.00 97.19 132 VAL A N 1
ATOM 986 C CA . VAL A 1 132 ? -11.872 -3.554 29.011 1.00 97.19 132 VAL A CA 1
ATOM 987 C C . VAL A 1 132 ? -13.161 -2.900 29.505 1.00 97.19 132 VAL A C 1
ATOM 989 O O . VAL A 1 132 ? -13.877 -3.487 30.316 1.00 97.19 132 VAL A O 1
ATOM 992 N N . GLU A 1 133 ? -13.499 -1.721 28.983 1.00 94.81 133 GLU A N 1
ATOM 993 C CA . GLU A 1 133 ? -14.713 -1.006 29.376 1.00 94.81 133 GLU A CA 1
ATOM 994 C C . GLU A 1 133 ? -15.987 -1.765 28.987 1.00 94.81 133 GLU A C 1
ATOM 996 O O . GLU A 1 133 ? -16.900 -1.890 29.803 1.00 94.81 133 GLU A O 1
ATOM 1001 N N . LYS A 1 134 ? -16.036 -2.347 27.784 1.00 95.94 134 LYS A N 1
ATOM 1002 C CA . LYS A 1 134 ? -17.137 -3.217 27.357 1.00 95.94 134 LYS A CA 1
ATOM 1003 C C . LYS A 1 134 ? -17.311 -4.400 28.310 1.00 95.94 134 LYS A C 1
ATOM 1005 O O . LYS A 1 134 ? -18.429 -4.656 28.752 1.00 95.94 134 LYS A O 1
ATOM 1010 N N . SER A 1 135 ? -16.218 -5.081 28.665 1.00 95.25 135 SER A N 1
ATOM 1011 C CA . SER A 1 135 ? -16.243 -6.196 29.622 1.00 95.25 135 SER A CA 1
ATOM 1012 C C . SER A 1 135 ? -16.779 -5.750 30.988 1.00 95.25 135 SER A C 1
ATOM 1014 O O . SER A 1 135 ? -17.660 -6.390 31.561 1.00 95.25 135 SER A O 1
ATOM 1016 N N . ARG A 1 136 ? -16.345 -4.578 31.471 1.00 95.06 136 ARG A N 1
ATOM 1017 C CA . ARG A 1 136 ? -16.852 -3.977 32.713 1.00 95.06 136 ARG A CA 1
ATOM 1018 C C . ARG A 1 136 ? -18.355 -3.698 32.651 1.00 95.06 136 ARG A C 1
ATOM 1020 O O . ARG A 1 136 ? -19.080 -4.062 33.575 1.00 95.06 136 ARG A O 1
ATOM 1027 N N . GLN A 1 137 ? -18.838 -3.074 31.575 1.00 94.56 137 GLN A N 1
ATOM 1028 C CA . GLN A 1 137 ? -20.267 -2.787 31.406 1.00 94.56 137 GLN A CA 1
ATOM 1029 C C . GLN A 1 137 ? -21.104 -4.065 31.264 1.00 94.56 137 GLN A C 1
ATOM 1031 O O . GLN A 1 137 ? -22.250 -4.084 31.708 1.00 94.56 137 GLN A O 1
ATOM 1036 N N . GLN A 1 138 ? -20.538 -5.135 30.702 1.00 93.81 138 GLN A N 1
ATOM 1037 C CA . GLN A 1 138 ? -21.185 -6.444 30.612 1.00 93.81 138 GLN A CA 1
ATOM 1038 C C . GLN A 1 138 ? -21.407 -7.067 31.992 1.00 93.81 138 GLN A C 1
ATOM 1040 O O . GLN A 1 138 ? -22.515 -7.516 32.274 1.00 93.81 138 GLN A O 1
ATOM 1045 N N . VAL A 1 139 ? -20.410 -7.019 32.881 1.00 94.12 139 VAL A N 1
ATOM 1046 C CA . VAL A 1 139 ? -20.563 -7.490 34.269 1.00 94.12 139 VAL A CA 1
ATOM 1047 C C . VAL A 1 139 ? -21.623 -6.672 35.012 1.00 94.12 139 VAL A C 1
ATOM 1049 O O . VAL A 1 139 ? -22.559 -7.245 35.558 1.00 94.12 139 VAL A O 1
ATOM 1052 N N . LEU A 1 140 ? -21.553 -5.337 34.953 1.00 93.00 140 LEU A N 1
ATOM 1053 C CA . LEU A 1 140 ? -22.519 -4.463 35.635 1.00 93.00 140 LEU A CA 1
ATOM 1054 C C . LEU A 1 140 ? -23.956 -4.636 35.126 1.00 93.00 140 LEU A C 1
ATOM 1056 O O . LEU A 1 140 ? -24.906 -4.469 35.889 1.00 93.00 140 LEU A O 1
ATOM 1060 N N . ASN A 1 141 ? -24.136 -4.923 33.833 1.00 93.06 141 ASN A N 1
ATOM 1061 C CA . ASN A 1 141 ? -25.457 -5.190 33.273 1.00 93.06 141 ASN A CA 1
ATOM 1062 C C . ASN A 1 141 ? -25.999 -6.556 33.719 1.00 93.06 141 ASN A C 1
ATOM 1064 O O . ASN A 1 141 ? -27.178 -6.644 34.045 1.00 93.06 141 ASN A O 1
ATOM 1068 N N . ASN A 1 142 ? -25.141 -7.581 33.782 1.00 90.94 142 ASN A N 1
ATOM 1069 C CA . ASN A 1 142 ? -25.505 -8.919 34.260 1.00 90.94 142 ASN A CA 1
ATOM 1070 C C . ASN A 1 142 ? -25.884 -8.931 35.747 1.00 90.94 142 ASN A C 1
ATOM 1072 O O . ASN A 1 142 ? -26.733 -9.715 36.152 1.00 90.94 142 ASN A O 1
ATOM 1076 N N . GLU A 1 143 ? -25.274 -8.059 36.551 1.00 93.12 143 GLU A N 1
ATOM 1077 C CA . GLU A 1 143 ? -25.636 -7.848 37.959 1.00 93.12 143 GLU A CA 1
ATOM 1078 C C . GLU A 1 143 ? -26.878 -6.947 38.131 1.00 93.12 143 GLU A C 1
ATOM 1080 O O . GLU A 1 143 ? -27.219 -6.577 39.249 1.00 93.12 143 GLU A O 1
ATOM 1085 N N . GLU A 1 144 ? -27.543 -6.555 37.035 1.00 85.00 144 GLU A N 1
ATOM 1086 C CA . GLU A 1 144 ? -28.702 -5.644 36.999 1.00 85.00 144 GLU A CA 1
ATOM 1087 C C . GLU A 1 144 ? -28.445 -4.241 37.595 1.00 85.00 144 GLU A C 1
ATOM 1089 O O . GLU A 1 144 ? -29.366 -3.446 37.783 1.00 85.00 144 GLU A O 1
ATOM 1094 N N . VAL A 1 145 ? -27.178 -3.879 37.825 1.00 82.44 145 VAL A N 1
ATOM 1095 C CA . VAL A 1 145 ? -26.757 -2.568 38.354 1.00 82.44 145 VAL A CA 1
ATOM 1096 C C . VAL A 1 145 ? -26.604 -1.527 37.229 1.00 82.44 145 VAL A C 1
ATOM 1098 O O . VAL A 1 145 ? -26.708 -0.317 37.450 1.00 82.44 145 VAL A O 1
ATOM 1101 N N . GLY A 1 146 ? -26.348 -1.975 35.994 1.00 79.50 146 GLY A N 1
ATOM 1102 C CA . GLY A 1 146 ? -26.027 -1.134 34.837 1.00 79.50 146 GLY A CA 1
ATOM 1103 C C . GLY A 1 146 ? -27.166 -0.942 33.826 1.00 79.50 146 GLY A C 1
ATOM 1104 O O . GLY A 1 146 ? -27.882 -1.872 33.465 1.00 79.50 146 GLY A O 1
ATOM 1105 N N . SER A 1 147 ? -27.282 0.263 33.254 1.00 89.50 147 SER A N 1
ATOM 1106 C CA . SER A 1 147 ? -28.234 0.540 32.163 1.00 89.50 147 SER A CA 1
ATOM 1107 C C . SER A 1 147 ? -27.837 -0.161 30.858 1.00 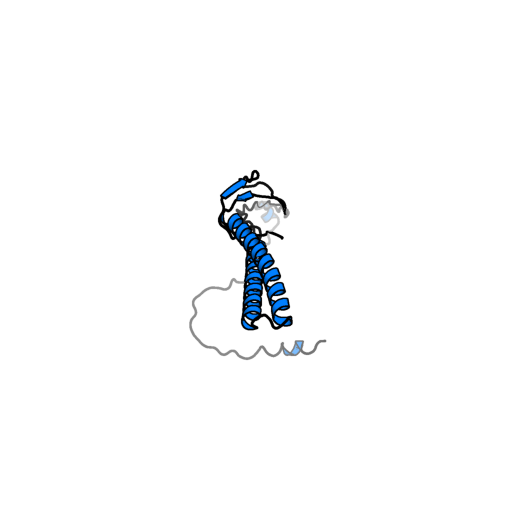89.50 147 SER A C 1
ATOM 1109 O O . SER A 1 147 ? -26.720 0.021 30.372 1.00 89.50 147 SER A O 1
ATOM 1111 N N . LYS A 1 148 ? -28.791 -0.851 30.216 1.00 90.50 148 LYS A N 1
ATOM 1112 C CA . LYS A 1 148 ? -28.609 -1.504 28.903 1.00 90.50 148 LYS A CA 1
ATOM 1113 C C . LYS A 1 148 ? -28.115 -0.546 27.810 1.00 90.50 148 LYS A C 1
ATOM 1115 O O . LYS A 1 148 ? -27.339 -0.942 26.948 1.00 90.50 148 LYS A O 1
ATOM 1120 N N . LYS A 1 149 ? -28.492 0.736 27.889 1.00 93.00 149 LYS A N 1
ATOM 1121 C CA . LYS A 1 149 ? -28.019 1.788 26.974 1.00 93.00 149 LYS A CA 1
ATOM 1122 C C . LYS A 1 149 ? -26.498 1.976 27.043 1.00 93.00 149 LYS A C 1
ATOM 1124 O O . LYS A 1 149 ? -25.875 2.214 26.017 1.00 93.00 149 LYS A O 1
ATOM 1129 N N . LYS A 1 150 ? -25.898 1.874 28.237 1.00 92.94 150 LYS A N 1
ATOM 1130 C CA . LYS A 1 150 ? -24.444 2.036 28.418 1.00 92.94 150 LYS A CA 1
ATOM 1131 C C . LYS A 1 150 ? -23.668 0.880 27.796 1.00 92.94 150 LYS A C 1
ATOM 1133 O O . LYS A 1 150 ? -22.656 1.121 27.153 1.00 92.94 150 LYS A O 1
ATOM 1138 N N . LEU A 1 151 ? -24.172 -0.346 27.945 1.00 94.56 151 LEU A N 1
ATOM 1139 C CA . LEU A 1 151 ? -23.590 -1.523 27.304 1.00 94.56 151 LEU A CA 1
ATOM 1140 C C . LEU A 1 151 ? -23.648 -1.414 25.776 1.00 94.56 151 LEU A C 1
ATOM 1142 O O . LEU A 1 151 ? -22.628 -1.580 25.120 1.00 94.56 151 LEU A O 1
ATOM 1146 N N . GLN A 1 152 ? -24.807 -1.042 25.225 1.00 94.88 152 GLN A N 1
ATOM 1147 C CA . GLN A 1 152 ? -24.960 -0.821 23.782 1.00 94.88 152 GLN A CA 1
ATOM 1148 C C . GLN A 1 152 ? -24.032 0.284 23.263 1.00 94.88 152 GLN A C 1
ATOM 1150 O O . GLN A 1 152 ? -23.441 0.137 22.198 1.00 94.88 152 GLN A O 1
ATOM 1155 N N . GLN A 1 153 ? -23.863 1.374 24.018 1.00 95.69 153 GLN A N 1
ATOM 1156 C CA . GLN A 1 153 ? -22.918 2.429 23.656 1.00 95.69 153 GLN A CA 1
ATOM 1157 C C . GLN A 1 153 ? -21.475 1.904 23.641 1.00 95.69 153 GLN A C 1
ATOM 1159 O O . GLN A 1 153 ? -20.772 2.103 22.657 1.00 95.69 153 GLN A O 1
ATOM 1164 N N . ALA A 1 154 ? -21.060 1.171 24.679 1.00 95.31 154 ALA A N 1
ATOM 1165 C CA . ALA A 1 154 ? -19.721 0.588 24.754 1.00 95.31 154 ALA A CA 1
ATOM 1166 C C . ALA A 1 154 ? -19.452 -0.428 23.625 1.00 95.31 154 ALA A C 1
ATOM 1168 O O . ALA A 1 154 ? -18.337 -0.504 23.116 1.00 95.31 154 ALA A O 1
ATOM 1169 N N . GLU A 1 155 ? -20.465 -1.190 23.201 1.00 95.88 155 GLU A N 1
ATOM 1170 C CA . GLU A 1 155 ? -20.381 -2.085 22.040 1.00 95.88 155 GLU A CA 1
ATOM 1171 C C . GLU A 1 155 ? -20.167 -1.327 20.731 1.00 95.88 155 GLU A C 1
ATOM 1173 O O . GLU A 1 155 ? -19.298 -1.700 19.943 1.00 95.88 155 GLU A O 1
ATOM 1178 N N . VAL A 1 156 ? -20.929 -0.254 20.507 1.00 97.31 156 VAL A N 1
ATOM 1179 C CA . VAL A 1 156 ? -20.776 0.602 19.324 1.00 97.31 156 VAL A CA 1
ATOM 1180 C C . VAL A 1 156 ? -19.390 1.242 19.306 1.00 97.31 156 VAL A C 1
ATOM 1182 O O . VAL A 1 156 ? -18.711 1.198 18.281 1.00 97.31 156 VAL A O 1
ATOM 1185 N N . ASP A 1 157 ? -18.933 1.771 20.440 1.00 96.06 157 ASP A N 1
ATOM 1186 C CA . ASP A 1 157 ? -17.615 2.399 20.558 1.00 96.06 157 ASP A CA 1
ATOM 1187 C C . ASP A 1 157 ? -16.488 1.392 20.259 1.00 96.06 157 ASP A C 1
ATOM 1189 O O . ASP A 1 157 ? -15.550 1.705 19.521 1.00 96.06 157 ASP A O 1
ATOM 1193 N N . GLN A 1 158 ? -16.615 0.154 20.749 1.00 97.38 158 GLN A N 1
ATOM 1194 C CA . GLN A 1 158 ? -15.666 -0.929 20.482 1.00 97.38 158 GLN A CA 1
ATOM 1195 C C . GLN A 1 158 ? -15.611 -1.297 18.994 1.00 97.38 158 GLN A C 1
ATOM 1197 O O . GLN A 1 158 ? -14.525 -1.424 18.424 1.00 97.38 158 GLN A O 1
ATOM 1202 N N . VAL A 1 159 ? -16.769 -1.447 18.344 1.00 97.38 159 VAL A N 1
ATOM 1203 C CA . VAL A 1 159 ? -16.852 -1.765 16.909 1.00 97.38 159 VAL A CA 1
ATOM 1204 C C . VAL A 1 159 ? -16.301 -0.620 16.055 1.00 97.38 159 VAL A C 1
ATOM 1206 O O . VAL A 1 159 ? -15.595 -0.873 15.073 1.00 97.38 159 VAL A O 1
ATOM 1209 N N . ASN A 1 160 ? -16.555 0.632 16.438 1.00 97.00 160 ASN A N 1
ATOM 1210 C CA . ASN A 1 160 ? -16.014 1.808 15.757 1.00 97.00 160 ASN A CA 1
ATOM 1211 C C . ASN A 1 160 ? -14.482 1.826 15.812 1.00 97.00 160 ASN A C 1
ATOM 1213 O O . ASN A 1 160 ? -13.831 1.936 14.772 1.00 97.00 160 ASN A O 1
ATOM 1217 N N . LEU A 1 161 ? -13.901 1.635 17.000 1.00 97.25 161 LEU A N 1
ATOM 1218 C CA . LEU A 1 161 ? -12.447 1.575 17.173 1.00 97.25 161 LEU A CA 1
ATOM 1219 C C . LEU A 1 161 ? -11.835 0.378 16.441 1.00 97.25 161 LEU A C 1
ATOM 1221 O O . LEU A 1 161 ? -10.796 0.511 15.798 1.00 97.25 161 LEU A O 1
ATOM 1225 N N . GLN A 1 162 ? -12.495 -0.781 16.457 1.00 97.12 162 GLN A N 1
ATOM 1226 C CA . GLN A 1 162 ? -12.034 -1.952 15.711 1.00 97.12 162 GLN A CA 1
ATOM 1227 C C . GLN A 1 162 ? -12.021 -1.689 14.201 1.00 97.12 162 GLN A C 1
ATOM 1229 O O . GLN A 1 162 ? -11.091 -2.095 13.502 1.00 97.12 162 GLN A O 1
ATOM 1234 N N . THR A 1 163 ? -13.044 -1.003 13.694 1.00 97.56 163 THR A N 1
ATOM 1235 C CA . THR A 1 163 ? -13.133 -0.608 12.285 1.00 97.56 163 THR A CA 1
ATOM 1236 C C . THR A 1 163 ? -12.028 0.380 11.931 1.00 97.56 163 THR A C 1
ATOM 1238 O O . THR A 1 163 ? -11.381 0.224 10.898 1.00 97.56 163 THR A O 1
ATOM 1241 N N . GLN A 1 164 ? -11.749 1.342 12.812 1.00 96.44 164 GLN A N 1
ATOM 1242 C CA . GLN A 1 164 ? -10.675 2.313 12.624 1.00 96.44 164 GLN A CA 1
ATOM 1243 C C . GLN A 1 164 ? -9.295 1.646 12.584 1.00 96.44 164 GLN A C 1
ATOM 1245 O O . GLN A 1 164 ? -8.512 1.931 11.680 1.00 96.44 164 GLN A O 1
ATOM 1250 N N . VAL A 1 165 ? -9.018 0.710 13.498 1.00 96.62 165 VAL A N 1
ATOM 1251 C CA . VAL A 1 165 ? -7.771 -0.075 13.503 1.00 96.62 165 VAL A CA 1
ATOM 1252 C C . VAL A 1 165 ? -7.612 -0.854 12.197 1.00 96.62 165 VAL A C 1
ATOM 1254 O O . VAL A 1 165 ? -6.553 -0.795 11.580 1.00 96.62 165 VAL A O 1
ATOM 1257 N N . LYS A 1 166 ? -8.667 -1.536 11.732 1.00 96.06 166 LYS A N 1
ATOM 1258 C CA . LYS A 1 166 ? -8.637 -2.272 10.457 1.00 96.06 166 LYS A CA 1
ATOM 1259 C C . LYS A 1 166 ? -8.401 -1.348 9.264 1.00 96.06 166 LYS A C 1
ATOM 1261 O O . LYS A 1 166 ? -7.586 -1.666 8.407 1.00 96.06 166 LYS A O 1
ATOM 1266 N N . ALA A 1 167 ? -9.082 -0.205 9.212 1.00 95.81 167 ALA A N 1
ATOM 1267 C CA . ALA A 1 167 ? -8.928 0.762 8.129 1.00 95.81 167 ALA A CA 1
ATOM 1268 C C . ALA A 1 167 ? -7.505 1.340 8.072 1.00 95.81 167 ALA A C 1
ATOM 1270 O O . ALA A 1 167 ? -6.917 1.425 6.995 1.00 95.81 167 ALA A O 1
ATOM 1271 N N . LEU A 1 168 ? -6.933 1.694 9.227 1.00 94.56 168 LEU A N 1
ATOM 1272 C CA . LEU A 1 168 ? -5.553 2.176 9.323 1.00 94.56 168 LEU A CA 1
ATOM 1273 C C . LEU A 1 168 ? -4.536 1.076 8.988 1.00 94.56 168 LEU A C 1
ATOM 1275 O O . LEU A 1 168 ? -3.562 1.354 8.295 1.00 94.56 168 LEU A O 1
ATOM 1279 N N . GLY A 1 169 ? -4.789 -0.168 9.406 1.00 94.19 169 GLY A N 1
ATOM 1280 C CA . GLY A 1 169 ? -3.967 -1.325 9.044 1.00 94.19 169 GLY A CA 1
ATOM 1281 C C . GLY A 1 169 ? -3.914 -1.546 7.531 1.00 94.19 169 GLY A C 1
ATOM 1282 O O . GLY A 1 169 ? -2.829 -1.593 6.962 1.00 94.19 169 GLY A O 1
ATOM 1283 N N . LEU A 1 170 ? -5.070 -1.553 6.858 1.00 92.62 170 LEU A N 1
ATOM 1284 C CA . LEU A 1 170 ? -5.140 -1.663 5.394 1.00 92.62 170 LEU A CA 1
ATOM 1285 C C . LEU A 1 170 ? -4.418 -0.505 4.692 1.00 92.62 170 LEU A C 1
ATOM 1287 O O . LEU A 1 170 ? -3.763 -0.699 3.671 1.00 92.62 170 LEU A O 1
ATOM 1291 N N . LYS A 1 171 ? -4.506 0.712 5.240 1.00 90.94 171 LYS A N 1
ATOM 1292 C CA . LYS A 1 171 ? -3.796 1.876 4.694 1.00 90.94 171 LYS A CA 1
ATOM 1293 C C . LYS A 1 171 ? -2.273 1.695 4.754 1.00 90.94 171 LYS A C 1
ATOM 1295 O O . LYS A 1 171 ? -1.585 2.107 3.823 1.00 90.94 171 LYS A O 1
ATOM 1300 N N . LEU A 1 172 ? -1.756 1.077 5.817 1.00 91.00 172 LEU A N 1
ATOM 1301 C CA . LEU A 1 172 ? -0.333 0.755 5.970 1.00 91.00 172 LEU A CA 1
ATOM 1302 C C . LEU A 1 172 ? 0.098 -0.415 5.070 1.00 91.00 172 LEU A C 1
ATOM 1304 O O . LEU A 1 172 ? 1.173 -0.351 4.473 1.00 91.00 172 LEU A O 1
ATOM 1308 N N . GLU A 1 173 ? -0.754 -1.428 4.906 1.00 90.38 173 GLU A N 1
ATOM 1309 C CA . GLU A 1 173 ? -0.513 -2.583 4.027 1.00 90.38 173 GLU A CA 1
ATOM 1310 C C . GLU A 1 173 ? -0.357 -2.156 2.559 1.00 90.38 173 GLU A C 1
ATOM 1312 O O . GLU A 1 173 ? 0.578 -2.575 1.879 1.00 90.38 173 GLU A O 1
ATOM 1317 N N . VAL A 1 174 ? -1.189 -1.219 2.084 1.00 88.00 174 VAL A N 1
ATOM 1318 C CA . VAL A 1 174 ? -1.083 -0.643 0.726 1.00 88.00 174 VAL A CA 1
ATOM 1319 C C . VAL A 1 174 ? 0.278 0.023 0.473 1.00 88.00 174 VAL A C 1
ATOM 1321 O O . VAL A 1 174 ? 0.738 0.088 -0.666 1.00 88.00 174 VAL A O 1
ATOM 1324 N N . ILE A 1 175 ? 0.946 0.509 1.521 1.00 86.44 175 ILE A N 1
ATOM 1325 C CA . ILE A 1 175 ? 2.264 1.155 1.433 1.00 86.44 175 ILE A CA 1
ATOM 1326 C C . ILE A 1 175 ? 3.402 0.107 1.461 1.00 86.44 175 ILE A C 1
ATOM 1328 O O . ILE A 1 175 ? 4.574 0.454 1.329 1.00 86.44 175 ILE A O 1
ATOM 1332 N N . GLY A 1 176 ? 3.076 -1.187 1.556 1.00 79.56 176 GLY A N 1
ATOM 1333 C CA . GLY A 1 176 ? 4.040 -2.287 1.608 1.00 79.56 176 GLY A CA 1
ATOM 1334 C C . GLY A 1 176 ? 4.573 -2.554 3.014 1.00 79.56 176 GLY A C 1
ATOM 1335 O O . GLY A 1 176 ? 5.667 -3.094 3.169 1.00 79.56 176 GLY A O 1
ATOM 1336 N N . CYS A 1 177 ? 3.832 -2.131 4.040 1.00 73.75 177 CYS A N 1
ATOM 1337 C CA . CYS A 1 177 ? 4.141 -2.440 5.424 1.00 73.75 177 CYS A CA 1
ATOM 1338 C C . CYS A 1 177 ? 3.397 -3.723 5.819 1.00 73.75 177 CYS A C 1
ATOM 1340 O O . CYS A 1 177 ? 2.224 -3.657 6.180 1.00 73.75 177 CYS A O 1
ATOM 1342 N N . ASP A 1 178 ? 4.069 -4.873 5.745 1.00 60.38 178 ASP A N 1
ATOM 1343 C CA . ASP A 1 178 ? 3.560 -6.108 6.352 1.00 60.38 178 ASP A CA 1
ATOM 1344 C C . ASP A 1 178 ? 3.599 -5.939 7.882 1.00 60.38 178 ASP A C 1
ATOM 1346 O O . ASP A 1 178 ? 4.657 -5.636 8.446 1.00 60.38 178 ASP A O 1
ATOM 1350 N N . MET A 1 179 ? 2.446 -6.075 8.545 1.00 49.81 179 MET A N 1
ATOM 1351 C CA . MET A 1 179 ? 2.312 -6.070 10.011 1.00 49.81 179 MET A CA 1
ATOM 1352 C C . MET A 1 179 ? 2.006 -7.452 10.565 1.00 49.81 179 MET A C 1
ATOM 1354 O O . MET A 1 179 ? 1.232 -8.190 9.916 1.00 49.81 179 MET A O 1
#

Foldseek 3Di:
DDDCVVVVVPPPDDDDDDDDDDDDDDDDDDDPDPPDDDDDPVRCVVVVDDDDDDDDDDDDDDDDDDDDDDDPPVPDDDDDFPADWDFPDADPDDPPDDDDPPDDGTDTDDPVLVVLVVQLVVLVVQLVVLVVVLVVQVVCVVVVNHDPVSNVVSVVSNVVSVVSNVVSVVVNVSRVDDD

Radius of gyration: 47.25 Å; chains: 1; bounding box: 65×52×131 Å

Sequence (179 aa):
MNKHIKIIVWGLIILASCDSKKKESINQPASTAAQEIKLTAEQKQNAGINLGEIIQHEMGEEVKCAGLVDVPPVSVASVSLPIAGYVKSTFELLPGKKVSKGQVLATINSLDYIQMQQEYLQAVSALGLSNVEKSRQQVLNNEEVGSKKKLQQAEVDQVNLQTQVKALGLKLEVIGCDM

pLDDT: mean 76.98, std 18.9, range [29.83, 97.69]